Protein AF-A0A842UZU0-F1 (afdb_monomer)

Sequence (128 aa):
MADPRLVRYIRETRAAGFRIDTVRDALVERGWPEQKVHDAVKAVMTAHGAARHSLHPAHLKKNSGLVVSLCMVFAGCYAFAVISKPLSYLIPGLANPLGEYLLAPLILAFLVVLVTMGVAVAARGILG

pLDDT: mean 72.79, std 15.53, range [41.72, 94.12]

Radius of gyration: 28.05 Å; Cα contacts (8 Å, |Δi|>4): 47; chains: 1; bounding box: 62×42×65 Å

Foldseek 3Di:
DADPVLLVVLVVCVVVPDDLVVVLVVCVVVVDDSVNSVVSVVVNVVVVVVVVVVPPPPDPPQCPLVVVLVVVVVVVVVVCVVVVVVVCVVDVVCPPVVNVVVVVVVVVVVVVVSVVVSVVVNVVSVPD

Structure (mmCIF, N/CA/C/O backbone):
data_AF-A0A842UZU0-F1
#
_entry.id   AF-A0A842UZU0-F1
#
loop_
_atom_site.group_PDB
_atom_site.id
_atom_site.type_symbol
_atom_site.label_atom_id
_atom_site.label_alt_id
_atom_site.label_comp_id
_atom_site.label_asym_id
_atom_site.label_entity_id
_atom_site.label_seq_id
_atom_site.pdbx_PDB_ins_code
_atom_site.Cartn_x
_atom_site.Cartn_y
_atom_site.Cartn_z
_atom_site.occupancy
_atom_site.B_iso_or_equiv
_atom_site.auth_seq_id
_atom_site.auth_comp_id
_atom_site.auth_asym_id
_atom_site.auth_atom_id
_atom_site.pdbx_PDB_model_num
ATOM 1 N N . MET A 1 1 ? -19.788 1.464 24.483 1.00 63.03 1 MET A N 1
ATOM 2 C CA . MET A 1 1 ? -18.331 1.748 24.519 1.00 63.03 1 MET A CA 1
ATOM 3 C C . MET A 1 1 ? -17.650 0.645 23.722 1.00 63.03 1 MET A C 1
ATOM 5 O O . MET A 1 1 ? -17.876 -0.517 24.040 1.00 63.03 1 MET A O 1
ATOM 9 N N . ALA A 1 2 ? -16.934 0.986 22.647 1.00 76.06 2 ALA A N 1
ATOM 10 C CA . ALA A 1 2 ? -16.367 -0.005 21.729 1.00 76.06 2 ALA A CA 1
ATOM 11 C C . ALA A 1 2 ? -15.20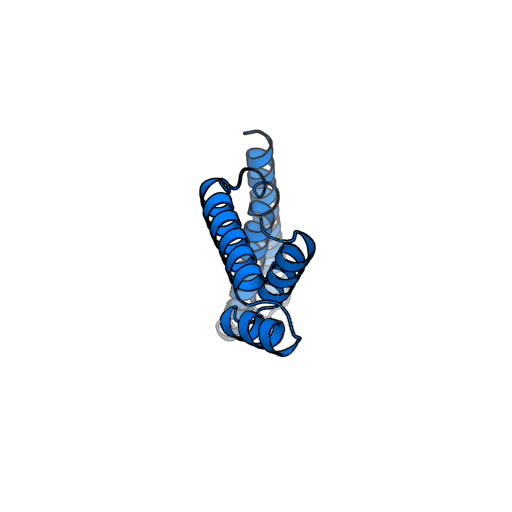0 -0.770 22.375 1.00 76.06 2 ALA A C 1
ATOM 13 O O . ALA A 1 2 ? -14.378 -0.171 23.069 1.00 76.06 2 ALA A O 1
ATOM 14 N N . ASP A 1 3 ? -15.122 -2.080 22.132 1.00 88.19 3 ASP A N 1
ATOM 15 C CA . ASP A 1 3 ? -14.038 -2.921 22.647 1.00 88.19 3 ASP A CA 1
ATOM 16 C C . ASP A 1 3 ? -12.719 -2.609 21.903 1.00 88.19 3 ASP A C 1
ATOM 18 O O . ASP A 1 3 ? -12.662 -2.760 20.674 1.00 88.19 3 ASP A O 1
ATOM 22 N N . PRO A 1 4 ? -11.643 -2.205 22.609 1.00 85.31 4 PRO A N 1
ATOM 23 C CA . PRO A 1 4 ? -10.359 -1.873 21.993 1.00 85.31 4 PRO A CA 1
ATOM 24 C C . PRO A 1 4 ? -9.753 -3.015 21.168 1.00 85.31 4 PRO A C 1
ATOM 26 O O . PRO A 1 4 ? -9.079 -2.765 20.166 1.00 85.31 4 PRO A O 1
ATOM 29 N N . ARG A 1 5 ? -9.987 -4.274 21.563 1.00 89.75 5 ARG A N 1
ATOM 30 C CA . ARG A 1 5 ? -9.454 -5.449 20.859 1.00 89.75 5 ARG A CA 1
ATOM 31 C C . ARG A 1 5 ? -10.129 -5.627 19.505 1.00 89.75 5 ARG A C 1
ATOM 33 O O . ARG A 1 5 ? -9.454 -5.892 18.513 1.00 89.75 5 ARG A O 1
ATOM 40 N N . LEU A 1 6 ? -11.441 -5.410 19.459 1.00 90.31 6 LEU A N 1
ATOM 41 C CA . LEU A 1 6 ? -12.239 -5.529 18.241 1.00 90.31 6 LEU A CA 1
ATOM 42 C C . LEU A 1 6 ? -11.885 -4.425 17.237 1.00 90.31 6 LEU A C 1
ATOM 44 O O . LEU A 1 6 ? -11.676 -4.694 16.057 1.00 90.31 6 LEU A O 1
ATOM 48 N N . VAL A 1 7 ? -11.731 -3.191 17.726 1.00 90.81 7 VAL A N 1
ATOM 49 C CA . VAL A 1 7 ? -11.290 -2.040 16.922 1.00 90.81 7 VAL A CA 1
ATOM 50 C C . VAL A 1 7 ? -9.923 -2.307 16.293 1.00 90.81 7 VAL A C 1
ATOM 52 O O . VAL A 1 7 ? -9.727 -2.050 15.104 1.00 90.81 7 VAL A O 1
ATOM 55 N N . ARG A 1 8 ? -8.977 -2.849 17.071 1.00 90.50 8 ARG A N 1
ATOM 56 C CA . ARG A 1 8 ? -7.645 -3.199 16.570 1.00 90.50 8 ARG A CA 1
ATOM 57 C C . ARG A 1 8 ? -7.713 -4.286 15.499 1.00 90.50 8 ARG A C 1
ATOM 59 O O . ARG A 1 8 ? -7.124 -4.102 14.438 1.00 90.50 8 ARG A O 1
ATOM 66 N N . TYR A 1 9 ? -8.474 -5.351 15.744 1.00 91.88 9 TYR A N 1
ATOM 67 C CA . TYR A 1 9 ? -8.644 -6.437 14.782 1.00 91.88 9 TYR A CA 1
ATOM 68 C C . TYR A 1 9 ? -9.188 -5.927 13.444 1.00 91.88 9 TYR A C 1
ATOM 70 O O . TYR A 1 9 ? -8.554 -6.146 12.417 1.00 91.88 9 TYR A O 1
ATOM 78 N N . ILE A 1 10 ? -10.290 -5.165 13.460 1.00 91.25 10 ILE A N 1
ATOM 79 C CA . ILE A 1 10 ? -10.913 -4.593 12.251 1.00 91.25 10 ILE A CA 1
ATOM 80 C C . ILE A 1 10 ? -9.931 -3.682 11.498 1.00 91.25 10 ILE A C 1
ATOM 82 O O . ILE A 1 10 ? -9.907 -3.659 10.266 1.00 91.25 10 ILE A O 1
ATOM 86 N N . ARG A 1 11 ? -9.092 -2.933 12.223 1.00 89.56 11 ARG A N 1
ATOM 87 C CA . ARG A 1 11 ? -8.058 -2.078 11.625 1.00 89.56 11 ARG A CA 1
ATOM 88 C C . ARG A 1 11 ? -7.000 -2.896 10.886 1.00 89.56 11 ARG A C 1
ATOM 90 O O . ARG A 1 11 ? -6.630 -2.522 9.776 1.00 89.56 11 ARG A O 1
ATOM 97 N N . GLU A 1 12 ? -6.538 -3.989 11.484 1.00 90.44 12 GLU A N 1
ATOM 98 C CA . GLU A 1 12 ? -5.550 -4.901 10.897 1.00 90.44 12 GLU A CA 1
ATOM 99 C C . GLU A 1 12 ? -6.128 -5.636 9.676 1.00 90.44 12 GLU A C 1
ATOM 101 O O . GLU A 1 12 ? -5.493 -5.658 8.622 1.00 90.44 12 GLU A O 1
ATOM 106 N N . THR A 1 13 ? -7.368 -6.137 9.747 1.00 90.38 13 THR A N 1
ATOM 107 C CA . THR A 1 13 ? -8.024 -6.791 8.596 1.00 90.38 13 THR A CA 1
ATOM 108 C C . THR A 1 13 ? -8.237 -5.816 7.440 1.00 90.38 13 THR A C 1
ATOM 110 O O . THR A 1 13 ? -8.010 -6.156 6.281 1.00 90.38 13 THR A O 1
ATOM 113 N N . ARG A 1 14 ? -8.609 -4.566 7.730 1.00 87.50 14 ARG A N 1
ATOM 114 C CA . ARG A 1 14 ? -8.733 -3.532 6.697 1.00 87.50 14 ARG A CA 1
ATOM 115 C C . ARG A 1 14 ? -7.381 -3.169 6.080 1.00 87.50 14 ARG A C 1
ATOM 117 O O . ARG A 1 14 ? -7.313 -2.946 4.875 1.00 87.50 14 ARG A O 1
ATOM 124 N N . ALA A 1 15 ? -6.314 -3.114 6.879 1.00 84.69 15 ALA A N 1
ATOM 125 C CA . ALA A 1 15 ? -4.958 -2.877 6.380 1.00 84.69 15 ALA A CA 1
ATOM 126 C C . ALA A 1 15 ? -4.466 -4.016 5.470 1.00 84.69 15 ALA A C 1
ATOM 128 O O . ALA A 1 15 ? -3.734 -3.759 4.521 1.00 84.69 15 ALA A O 1
ATOM 129 N N . ALA A 1 16 ? -4.931 -5.243 5.708 1.00 89.38 16 ALA A N 1
ATOM 130 C CA . ALA A 1 16 ? -4.703 -6.391 4.834 1.00 89.38 16 ALA A CA 1
ATOM 131 C C . ALA A 1 16 ? -5.577 -6.393 3.557 1.00 89.38 16 ALA A C 1
ATOM 133 O O . ALA A 1 16 ? -5.437 -7.285 2.727 1.00 89.38 16 ALA A O 1
ATOM 134 N N . GLY A 1 17 ? -6.459 -5.401 3.373 1.00 90.06 17 GLY A N 1
ATOM 135 C CA . GLY A 1 17 ? -7.258 -5.222 2.154 1.00 90.06 17 GLY A CA 1
ATOM 136 C C . GLY A 1 17 ? -8.645 -5.870 2.175 1.00 90.06 17 GLY A C 1
ATOM 137 O O . GLY A 1 17 ? -9.341 -5.846 1.160 1.00 90.06 17 GLY A O 1
ATOM 138 N N . PHE A 1 18 ? -9.085 -6.420 3.310 1.00 91.44 18 PHE A N 1
ATOM 139 C CA . PHE A 1 18 ? -10.420 -7.010 3.419 1.00 91.44 18 PHE A CA 1
ATOM 140 C C . PHE A 1 18 ? -11.522 -5.941 3.473 1.00 91.44 18 PHE A C 1
ATOM 142 O O . PHE A 1 18 ? -11.353 -4.859 4.049 1.00 91.44 18 PHE A O 1
ATOM 149 N N . ARG A 1 19 ? -12.683 -6.257 2.883 1.00 91.56 19 ARG A N 1
ATOM 150 C CA . ARG A 1 19 ? -13.876 -5.399 2.925 1.00 91.56 19 ARG A CA 1
ATOM 151 C C . ARG A 1 19 ? -14.488 -5.394 4.325 1.00 91.56 19 ARG A C 1
ATOM 153 O O . ARG A 1 19 ? -14.592 -6.436 4.963 1.00 91.56 19 ARG A O 1
ATOM 160 N N . ILE A 1 20 ? -14.926 -4.217 4.776 1.00 89.62 20 ILE A N 1
ATOM 161 C CA . ILE A 1 20 ? -15.490 -4.028 6.122 1.00 89.62 20 ILE A CA 1
ATOM 162 C C . ILE A 1 20 ? -16.769 -4.852 6.311 1.00 89.62 20 ILE A C 1
ATOM 164 O O . ILE A 1 20 ? -16.939 -5.431 7.378 1.00 89.62 20 ILE A O 1
ATOM 168 N N . ASP A 1 21 ? -17.617 -4.955 5.284 1.00 91.94 21 ASP A N 1
ATOM 169 C CA . ASP A 1 21 ? -18.859 -5.738 5.349 1.00 91.94 21 ASP A CA 1
ATOM 170 C C . ASP A 1 21 ? -18.564 -7.217 5.621 1.00 91.94 21 ASP A C 1
ATOM 172 O O . ASP A 1 21 ? -19.104 -7.799 6.554 1.00 91.94 21 ASP A O 1
ATOM 176 N N . THR A 1 22 ? -17.584 -7.786 4.912 1.00 93.31 22 THR A N 1
ATOM 177 C CA . THR A 1 22 ? -17.134 -9.169 5.121 1.00 93.31 22 THR A CA 1
ATOM 178 C C . THR A 1 22 ? -16.574 -9.386 6.527 1.00 93.31 22 THR A C 1
ATOM 180 O O . THR A 1 22 ? -16.827 -10.417 7.143 1.00 93.31 22 THR A O 1
ATOM 183 N N . VAL A 1 23 ? -15.823 -8.417 7.062 1.00 93.00 23 VAL A N 1
ATOM 184 C CA . VAL A 1 23 ? -15.288 -8.492 8.431 1.00 93.00 23 VAL A CA 1
ATOM 185 C C . VAL A 1 23 ? -16.412 -8.405 9.463 1.00 93.00 23 VAL A C 1
ATOM 187 O O . VAL A 1 23 ? -16.370 -9.116 10.464 1.00 93.00 23 VAL A O 1
ATOM 190 N N . ARG A 1 24 ? -17.423 -7.559 9.232 1.00 92.75 24 ARG A N 1
ATOM 191 C CA . ARG A 1 24 ? -18.597 -7.442 10.104 1.00 92.75 24 ARG A CA 1
ATOM 192 C C . ARG A 1 24 ? -19.356 -8.763 10.155 1.00 92.75 24 ARG A C 1
ATOM 194 O O . ARG A 1 24 ? -19.590 -9.267 11.249 1.00 92.75 24 ARG A O 1
ATOM 201 N N . ASP A 1 25 ? -19.689 -9.317 8.995 1.00 93.69 25 ASP A N 1
ATOM 202 C CA . ASP A 1 25 ? -20.488 -10.536 8.890 1.00 93.69 25 ASP A CA 1
ATOM 203 C C . ASP A 1 25 ? -19.735 -11.722 9.527 1.00 93.69 25 ASP A C 1
ATOM 205 O O . ASP A 1 25 ? -20.282 -12.416 10.382 1.00 93.69 25 ASP A O 1
ATOM 209 N N . ALA A 1 26 ? -18.426 -11.851 9.268 1.00 94.06 26 ALA A N 1
ATOM 210 C CA . ALA A 1 26 ? -17.581 -12.873 9.892 1.00 94.06 26 ALA A CA 1
ATOM 211 C C . ALA A 1 26 ? -17.454 -12.730 11.422 1.00 94.06 26 ALA A C 1
ATOM 213 O O . ALA A 1 26 ? -17.276 -13.723 12.131 1.00 94.06 26 ALA A O 1
ATOM 214 N N . LEU A 1 27 ? -17.502 -11.508 11.964 1.00 92.69 27 LEU A N 1
ATOM 215 C CA . LEU A 1 27 ? -17.490 -11.290 13.413 1.00 92.69 27 LEU A CA 1
ATOM 216 C C . LEU A 1 27 ? -18.829 -11.683 14.044 1.00 92.69 27 LEU A C 1
ATOM 218 O O . LEU A 1 27 ? -18.828 -12.322 15.097 1.00 92.69 27 LEU A O 1
ATOM 222 N N . VAL A 1 28 ? -19.950 -11.359 13.398 1.00 94.12 28 VAL A N 1
ATOM 223 C CA . VAL A 1 28 ? -21.289 -11.752 13.863 1.00 94.12 28 VAL A CA 1
ATOM 224 C C . VAL A 1 28 ? -21.451 -13.273 13.835 1.00 94.12 28 VAL A C 1
ATOM 226 O O . VAL A 1 28 ? -21.874 -13.854 14.833 1.00 94.12 28 VAL A O 1
ATOM 229 N N . GLU A 1 29 ? -21.012 -13.942 12.765 1.00 93.94 29 GLU A N 1
ATOM 230 C CA . GLU A 1 29 ? -21.018 -15.412 12.665 1.00 93.94 29 GLU A CA 1
ATOM 231 C C . GLU A 1 29 ? -20.182 -16.092 13.758 1.00 93.94 29 GLU A C 1
ATOM 233 O O . GLU A 1 29 ? -20.526 -17.169 14.239 1.00 93.94 29 GLU A O 1
ATOM 238 N N . ARG A 1 30 ? -19.105 -15.445 14.216 1.00 91.38 30 ARG A N 1
ATOM 239 C CA . ARG A 1 30 ? -18.270 -15.920 15.334 1.00 91.38 30 ARG A CA 1
ATOM 240 C C . ARG A 1 30 ? -18.890 -15.681 16.715 1.00 91.38 30 ARG A C 1
ATOM 242 O O . ARG A 1 30 ? -18.219 -15.902 17.722 1.00 91.38 30 ARG A O 1
ATOM 249 N N . GLY A 1 31 ? -20.137 -15.220 16.774 1.00 94.06 31 GLY A N 1
ATOM 250 C CA . GLY A 1 31 ? -20.876 -14.988 18.012 1.00 94.06 31 GLY A CA 1
ATOM 251 C C . GLY A 1 31 ? -20.610 -13.629 18.655 1.00 94.06 31 GLY A C 1
ATOM 252 O O . GLY A 1 31 ? -20.963 -13.428 19.818 1.00 94.06 31 GLY A O 1
ATOM 253 N N . TRP A 1 32 ? -19.993 -12.678 17.941 1.00 93.56 32 TRP A N 1
ATOM 254 C CA . TRP A 1 32 ? -19.885 -11.318 18.461 1.00 93.56 32 TRP A CA 1
ATOM 255 C C . TRP A 1 32 ? -21.229 -10.592 18.343 1.00 93.56 32 TRP A C 1
ATOM 257 O O . TRP A 1 32 ? -21.869 -10.643 17.294 1.00 93.56 32 TRP A O 1
ATOM 267 N N . PRO A 1 33 ? -21.658 -9.862 19.387 1.00 93.31 33 PRO A N 1
ATOM 268 C CA . PRO A 1 33 ? -22.907 -9.119 19.341 1.00 93.31 33 PRO A CA 1
ATOM 269 C C . PRO A 1 33 ? -22.816 -7.990 18.312 1.00 93.31 33 PRO A C 1
ATOM 271 O O . PRO A 1 33 ? -21.916 -7.146 18.378 1.00 93.31 33 PRO A O 1
ATOM 274 N N . GLU A 1 34 ? -23.787 -7.956 17.400 1.00 91.88 34 GLU A N 1
ATOM 275 C CA . GLU A 1 34 ? -23.839 -7.040 16.255 1.00 91.88 34 GLU A CA 1
ATOM 276 C C . GLU A 1 34 ? -23.646 -5.576 16.666 1.00 91.88 34 GLU A C 1
ATOM 278 O O . GLU A 1 34 ? -22.876 -4.842 16.048 1.00 91.88 34 GLU A O 1
ATOM 283 N N . GLN A 1 35 ? -24.246 -5.175 17.789 1.00 91.31 35 GLN A N 1
ATOM 284 C CA . GLN A 1 35 ? -24.136 -3.818 18.318 1.00 91.31 35 GLN A CA 1
ATOM 285 C C . GLN A 1 35 ? -22.687 -3.433 18.672 1.00 91.31 35 GLN A C 1
ATOM 287 O O . GLN A 1 35 ? -22.256 -2.318 18.382 1.00 91.31 35 GLN A O 1
ATOM 292 N N . LYS A 1 36 ? -21.888 -4.360 19.226 1.00 90.44 36 LYS A N 1
ATOM 293 C CA . LYS A 1 36 ? -20.466 -4.100 19.527 1.00 90.44 36 LYS A CA 1
ATOM 294 C C . LYS A 1 36 ? -19.615 -4.048 18.263 1.00 90.44 36 LYS A C 1
ATOM 296 O O . LYS A 1 36 ? -18.682 -3.248 18.195 1.00 90.44 36 LYS A O 1
ATOM 301 N N . VAL A 1 37 ? -19.925 -4.889 17.276 1.00 92.81 37 VAL A N 1
ATOM 302 C CA . VAL A 1 37 ? -19.246 -4.878 15.973 1.00 92.81 37 VAL A CA 1
ATOM 303 C C . VAL A 1 37 ? -19.513 -3.551 15.266 1.00 92.81 37 VAL A C 1
ATOM 305 O O . VAL A 1 37 ? -18.574 -2.903 14.806 1.00 92.81 37 VAL A O 1
ATOM 308 N N . HIS A 1 38 ? -20.767 -3.097 15.256 1.00 92.25 38 HIS A N 1
ATOM 309 C CA . HIS A 1 38 ? -21.160 -1.822 14.665 1.00 92.25 38 HIS A CA 1
ATOM 310 C C . HIS A 1 38 ? -20.451 -0.633 15.332 1.00 92.25 38 HIS A C 1
ATOM 312 O O . HIS A 1 38 ? -19.853 0.194 14.641 1.00 92.25 38 HIS A O 1
ATOM 318 N N . ASP A 1 39 ? -20.431 -0.585 16.668 1.00 91.44 39 ASP A N 1
ATOM 319 C CA . ASP A 1 39 ? -19.716 0.445 17.432 1.00 91.44 39 ASP A CA 1
ATOM 320 C C . ASP A 1 39 ? -18.212 0.472 17.107 1.00 91.44 39 ASP A C 1
ATOM 322 O O . ASP A 1 39 ? -17.621 1.546 16.953 1.00 91.44 39 ASP A O 1
ATOM 326 N N . ALA A 1 40 ? -17.582 -0.697 16.965 1.00 90.75 40 ALA A N 1
ATOM 327 C CA . ALA A 1 40 ? -16.163 -0.803 16.638 1.00 90.75 40 ALA A CA 1
ATOM 328 C C . ALA A 1 40 ? -15.857 -0.375 15.195 1.00 90.75 40 ALA A C 1
ATOM 330 O O . ALA A 1 40 ? -14.895 0.360 14.966 1.00 90.75 40 ALA A O 1
ATOM 331 N N . VAL A 1 41 ? -16.687 -0.771 14.225 1.00 90.44 41 VAL A N 1
ATOM 332 C CA . VAL A 1 41 ? -16.566 -0.322 12.827 1.00 90.44 41 VAL A CA 1
ATOM 333 C C . VAL A 1 41 ? -16.713 1.195 12.745 1.00 90.44 41 VAL A C 1
ATOM 335 O O . VAL A 1 41 ? -15.885 1.864 12.120 1.00 90.44 41 VAL A O 1
ATOM 338 N N . LYS A 1 42 ? -17.715 1.755 13.432 1.00 90.25 42 LYS A N 1
ATOM 339 C CA . LYS A 1 42 ? -17.940 3.200 13.506 1.00 90.25 42 LYS A CA 1
ATOM 340 C C . LYS A 1 42 ? -16.723 3.920 14.085 1.00 90.25 42 LYS A C 1
ATOM 342 O O . LYS A 1 42 ? -16.281 4.903 13.499 1.00 90.25 42 LYS A O 1
ATOM 347 N N . ALA A 1 43 ? -16.132 3.399 15.162 1.00 87.12 43 ALA A N 1
ATOM 348 C CA . ALA A 1 43 ? -14.914 3.948 15.759 1.00 87.12 43 ALA A CA 1
ATOM 349 C C . ALA A 1 43 ? -13.708 3.916 14.799 1.00 87.12 43 ALA A C 1
ATOM 351 O O . ALA A 1 43 ? -12.942 4.876 14.734 1.00 87.12 43 ALA A O 1
AT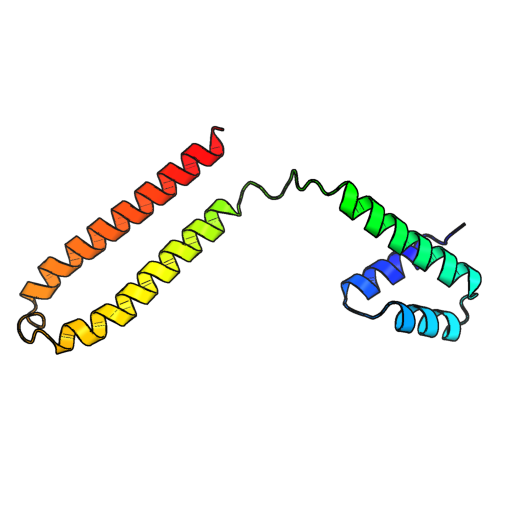OM 352 N N . VAL A 1 44 ? -13.539 2.847 14.011 1.00 87.38 44 VAL A N 1
ATOM 353 C CA . VAL A 1 44 ? -12.473 2.766 12.995 1.00 87.38 44 VAL A CA 1
ATOM 354 C C . VAL A 1 44 ? -12.702 3.777 11.868 1.00 87.38 44 VAL A C 1
ATOM 356 O O . VAL A 1 44 ? -11.746 4.410 11.411 1.00 87.38 44 VAL A O 1
ATOM 359 N N . MET A 1 45 ? -13.946 3.961 11.421 1.00 83.94 45 MET A N 1
ATOM 360 C CA . MET A 1 45 ? -14.283 4.922 10.367 1.00 83.94 45 MET A CA 1
ATOM 361 C C . MET A 1 45 ? -14.100 6.373 10.819 1.00 83.94 45 MET A C 1
ATOM 363 O O . MET A 1 45 ? -13.497 7.159 10.085 1.00 83.94 45 MET A O 1
ATOM 367 N N . THR A 1 46 ? -14.539 6.724 12.030 1.00 82.12 46 THR A N 1
ATOM 368 C CA . THR A 1 46 ? -14.344 8.072 12.586 1.00 82.12 46 THR A CA 1
ATOM 369 C C . THR A 1 46 ? -12.873 8.358 12.865 1.00 82.12 46 THR A C 1
ATOM 371 O O . THR A 1 46 ? -12.394 9.432 12.511 1.00 82.12 46 THR A O 1
ATOM 374 N N . ALA A 1 47 ? -12.116 7.389 13.388 1.00 72.00 47 ALA A N 1
ATOM 375 C CA . ALA A 1 47 ? -10.674 7.528 13.579 1.00 72.00 47 ALA A CA 1
ATOM 376 C C . ALA A 1 47 ? -9.922 7.688 12.247 1.00 72.00 47 ALA A C 1
ATOM 378 O O . ALA A 1 47 ? -8.952 8.435 12.175 1.00 72.00 47 ALA A O 1
ATOM 379 N N . HIS A 1 48 ? -10.361 7.025 11.173 1.00 63.50 48 HIS A N 1
ATOM 380 C CA . HIS A 1 48 ? -9.753 7.179 9.850 1.00 63.50 48 HIS A CA 1
ATOM 381 C C . HIS A 1 48 ? -10.117 8.516 9.184 1.00 63.50 48 HIS A C 1
ATOM 383 O O . HIS A 1 48 ? -9.268 9.115 8.527 1.00 63.50 48 HIS A O 1
ATOM 389 N N . GLY A 1 49 ? -11.347 9.005 9.372 1.00 58.22 49 GLY A N 1
ATOM 390 C CA . GLY A 1 49 ? -11.772 10.333 8.917 1.00 58.22 49 GLY A CA 1
ATOM 391 C C . GLY A 1 49 ? -11.048 11.462 9.657 1.00 58.22 49 GLY A C 1
ATOM 392 O O . GLY A 1 49 ? -10.529 12.379 9.025 1.00 58.22 49 GLY A O 1
ATOM 393 N N . ALA A 1 50 ? -10.910 11.340 10.979 1.00 55.22 50 ALA A N 1
ATOM 394 C CA . ALA A 1 50 ? -10.150 12.275 11.805 1.00 55.22 50 ALA A CA 1
ATOM 395 C C . ALA A 1 50 ? -8.648 12.243 11.478 1.00 55.22 50 ALA A C 1
ATOM 397 O O . ALA A 1 50 ? -8.021 13.296 11.365 1.00 55.22 50 ALA A O 1
ATOM 398 N N . ALA A 1 51 ? -8.079 11.055 11.239 1.00 51.75 51 ALA A N 1
ATOM 399 C CA . ALA A 1 51 ? -6.689 10.911 10.814 1.00 51.75 51 ALA A CA 1
ATOM 400 C C . ALA A 1 51 ? -6.431 11.512 9.424 1.00 51.75 51 ALA A C 1
ATOM 402 O O . ALA A 1 51 ? -5.348 12.028 9.197 1.00 5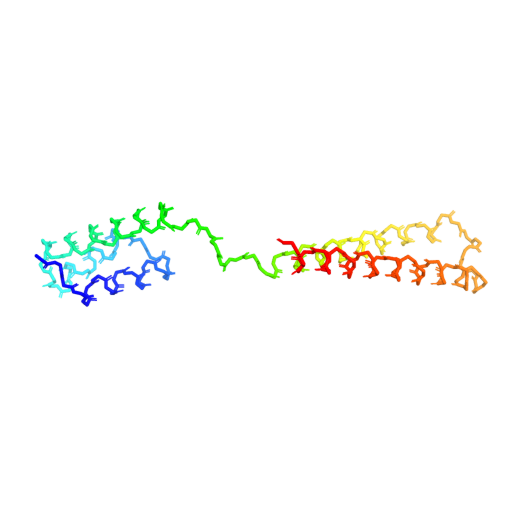1.75 51 ALA A O 1
ATOM 403 N N . ARG A 1 52 ? -7.400 11.512 8.498 1.00 46.34 52 ARG A N 1
ATOM 404 C CA . ARG A 1 52 ? -7.236 12.168 7.186 1.00 46.34 52 ARG A CA 1
ATOM 405 C C . ARG A 1 52 ? -7.268 13.696 7.256 1.00 46.34 52 ARG A C 1
ATOM 407 O O . ARG A 1 52 ? -6.612 14.326 6.439 1.00 46.34 52 ARG A O 1
ATOM 414 N N . HIS A 1 53 ? -7.968 14.283 8.228 1.00 44.28 53 HIS A N 1
ATOM 415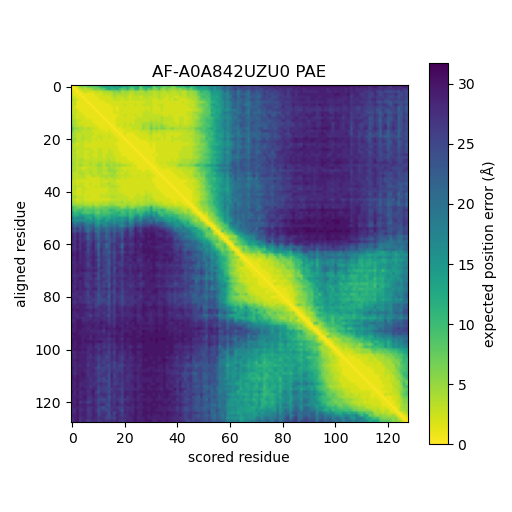 C CA . HIS A 1 53 ? -7.987 15.740 8.426 1.00 44.28 53 HIS A CA 1
ATOM 416 C C . HIS A 1 53 ? -6.816 16.274 9.265 1.00 44.28 53 HIS A C 1
ATOM 418 O O . HIS A 1 53 ? -6.546 17.470 9.242 1.00 44.28 53 HIS A O 1
ATOM 424 N N . SER A 1 54 ? -6.110 15.395 9.980 1.00 41.88 54 SER A N 1
ATOM 425 C CA . SER A 1 54 ? -4.922 15.727 10.778 1.00 41.88 54 SER A CA 1
ATOM 426 C C . SER A 1 54 ? -3.614 15.157 10.210 1.00 41.88 54 SER A C 1
ATOM 428 O O . SER A 1 54 ? -2.539 15.553 10.656 1.00 41.88 54 SER A O 1
ATOM 430 N N . LEU A 1 55 ? -3.663 14.330 9.156 1.00 47.00 55 LEU A N 1
ATOM 431 C CA . LEU A 1 55 ? -2.522 14.085 8.267 1.00 47.00 55 LEU A CA 1
ATOM 432 C C . LEU A 1 55 ? -2.344 15.276 7.311 1.00 47.00 55 LEU A C 1
ATOM 434 O O . LEU A 1 55 ? -2.447 15.161 6.092 1.00 47.00 55 LEU A O 1
ATOM 438 N N . HIS A 1 56 ? -1.995 16.434 7.864 1.00 41.72 56 HIS A N 1
ATOM 439 C CA . HIS A 1 56 ? -1.034 17.267 7.161 1.00 41.72 56 HIS A CA 1
ATOM 440 C C . HIS A 1 56 ? 0.298 16.495 7.239 1.00 41.72 56 HIS A C 1
ATOM 442 O O . HIS A 1 56 ? 0.767 16.232 8.349 1.00 41.72 56 HIS A O 1
ATOM 448 N N . PRO A 1 57 ? 0.882 16.016 6.122 1.00 46.03 57 PRO A N 1
ATOM 449 C CA . PRO A 1 57 ? 2.057 15.154 6.166 1.00 46.03 57 PRO A CA 1
ATOM 450 C C . PRO A 1 57 ? 3.300 15.994 6.477 1.00 46.03 57 PRO A C 1
ATOM 452 O O . PRO A 1 57 ? 4.119 16.269 5.609 1.00 46.03 57 PRO A O 1
ATOM 455 N N . ALA A 1 58 ? 3.468 16.389 7.736 1.00 48.44 58 ALA A N 1
ATOM 456 C CA . ALA A 1 58 ? 4.662 17.082 8.210 1.00 48.44 58 ALA A CA 1
ATOM 457 C C . ALA A 1 58 ? 5.880 16.146 8.364 1.00 48.44 58 ALA A C 1
ATOM 459 O O . ALA A 1 58 ? 6.932 16.580 8.818 1.00 48.44 58 ALA A O 1
ATOM 460 N N . HIS A 1 59 ? 5.781 14.864 7.983 1.00 49.72 59 HIS A N 1
ATOM 461 C CA . HIS A 1 59 ? 6.874 13.907 8.184 1.00 49.72 59 HIS A CA 1
ATOM 462 C C . HIS A 1 59 ? 7.050 12.877 7.051 1.00 49.72 59 HIS A C 1
ATOM 464 O O . HIS A 1 59 ? 7.342 11.708 7.285 1.00 49.72 59 HIS A O 1
ATOM 470 N N . LEU A 1 60 ? 6.898 13.311 5.795 1.00 52.84 60 LEU A N 1
ATOM 471 C CA . LEU A 1 60 ? 7.387 12.582 4.609 1.00 52.84 60 LEU A CA 1
ATOM 472 C C . LEU A 1 60 ? 8.093 13.532 3.626 1.00 52.84 60 LEU A C 1
ATOM 474 O O . LEU A 1 60 ? 7.963 13.427 2.409 1.00 52.84 60 LEU A O 1
ATOM 478 N N . LYS A 1 61 ? 8.871 14.481 4.157 1.00 48.31 61 LYS A N 1
ATOM 479 C CA . LYS A 1 61 ? 9.704 15.385 3.356 1.00 48.31 61 LYS A CA 1
ATOM 480 C C . LYS A 1 61 ? 11.156 15.334 3.820 1.00 48.31 61 LYS A C 1
ATOM 482 O O . LYS A 1 61 ? 11.687 16.298 4.351 1.00 48.31 61 LYS A O 1
ATOM 487 N N . LYS A 1 62 ? 11.802 14.185 3.613 1.00 51.09 62 LYS A N 1
ATOM 488 C CA . LYS A 1 62 ? 13.275 14.147 3.599 1.00 51.09 62 LYS A CA 1
ATOM 489 C C . LYS A 1 62 ? 13.874 13.275 2.494 1.00 51.09 62 LYS A C 1
ATOM 491 O O . LYS A 1 62 ? 14.933 13.619 1.992 1.00 51.09 62 LYS A O 1
ATOM 496 N N . ASN A 1 63 ? 13.157 12.251 2.008 1.00 53.09 63 ASN A N 1
ATOM 497 C CA . ASN A 1 63 ? 13.716 11.318 1.012 1.00 53.09 63 ASN A CA 1
ATOM 498 C C . ASN A 1 63 ? 13.000 11.316 -0.354 1.00 53.09 63 ASN A C 1
ATOM 500 O O . ASN A 1 63 ? 13.534 10.766 -1.314 1.00 53.09 63 ASN A O 1
ATOM 504 N N . SER A 1 64 ? 11.838 11.963 -0.495 1.00 55.19 64 SER A N 1
ATOM 505 C CA . SER A 1 64 ? 11.082 11.970 -1.761 1.00 55.19 64 SER A CA 1
ATOM 506 C C . SER A 1 64 ? 11.802 12.732 -2.879 1.00 55.19 64 SER A C 1
ATOM 508 O O . SER A 1 64 ? 11.736 12.326 -4.034 1.00 55.19 64 SER A O 1
ATOM 510 N N . GLY A 1 65 ? 12.559 13.786 -2.545 1.00 58.16 65 GLY A N 1
ATOM 511 C CA . GLY A 1 65 ? 13.390 14.496 -3.526 1.00 58.16 65 GLY A CA 1
ATOM 512 C C . GLY A 1 65 ? 14.513 13.622 -4.093 1.00 58.16 65 GLY A C 1
ATOM 513 O O . GLY A 1 65 ? 14.804 13.686 -5.285 1.00 58.16 65 GLY A O 1
ATOM 514 N N . LEU A 1 66 ? 15.090 12.746 -3.264 1.00 58.84 66 LEU A N 1
ATOM 515 C CA . LEU A 1 66 ? 16.149 11.827 -3.680 1.00 58.84 66 LEU A CA 1
ATOM 516 C C . LEU A 1 66 ? 15.602 10.720 -4.590 1.00 58.84 66 LEU A C 1
ATOM 518 O O . LEU A 1 66 ? 16.218 10.411 -5.604 1.00 58.84 66 LEU A O 1
ATOM 522 N N . VAL A 1 67 ? 14.413 10.187 -4.291 1.00 62.09 67 VAL A N 1
ATOM 523 C CA . VAL A 1 67 ? 13.758 9.171 -5.135 1.00 62.09 67 VAL A CA 1
ATOM 524 C C . VAL A 1 67 ? 13.348 9.749 -6.493 1.00 62.09 67 VAL A C 1
ATOM 526 O O . VAL A 1 67 ? 13.571 9.107 -7.516 1.00 62.09 67 VAL A O 1
ATOM 529 N N . VAL A 1 68 ? 12.812 10.974 -6.530 1.00 64.44 68 VAL A N 1
ATOM 530 C CA . VAL A 1 68 ? 12.444 11.648 -7.789 1.00 64.44 68 VAL A CA 1
ATOM 531 C C . VAL A 1 68 ? 13.684 11.974 -8.629 1.00 64.44 68 VAL A C 1
ATOM 533 O O . VAL A 1 68 ? 13.677 11.742 -9.837 1.00 64.44 68 VAL A O 1
ATOM 536 N N . SER A 1 69 ? 14.767 12.440 -7.996 1.00 63.81 69 SER A N 1
ATOM 537 C CA . SER A 1 69 ? 16.048 12.695 -8.669 1.00 63.81 69 SER A CA 1
ATOM 538 C C . SER A 1 69 ? 16.640 11.414 -9.261 1.00 63.81 69 SER A C 1
ATOM 540 O O . SER A 1 69 ? 16.999 11.373 -10.437 1.00 63.81 69 SER A O 1
ATOM 542 N N . LEU A 1 70 ? 16.644 10.323 -8.491 1.00 67.94 70 LEU A N 1
ATOM 543 C CA . LEU A 1 70 ? 17.146 9.032 -8.952 1.00 67.94 70 LEU A CA 1
ATOM 544 C C . LEU A 1 70 ? 16.318 8.493 -10.134 1.00 67.94 70 LEU A C 1
ATOM 546 O O . LEU A 1 70 ? 16.890 8.035 -11.121 1.00 67.94 70 LEU A O 1
ATOM 550 N N . CYS A 1 71 ? 14.987 8.61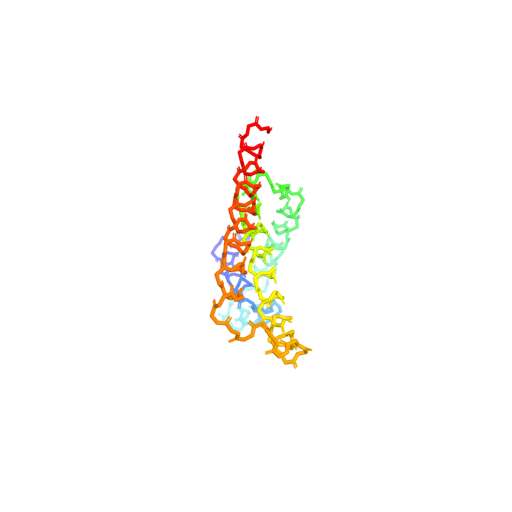8 -10.089 1.00 69.94 71 CYS A N 1
ATOM 551 C CA . CYS A 1 71 ? 14.111 8.207 -11.192 1.00 69.94 71 CYS A CA 1
ATOM 552 C C . CYS A 1 71 ? 14.367 9.003 -12.482 1.00 69.94 71 CYS A C 1
ATOM 554 O O . CYS A 1 71 ? 14.385 8.411 -13.559 1.00 69.94 71 CYS A O 1
ATOM 556 N N . MET A 1 72 ? 14.613 10.314 -12.388 1.00 71.06 72 MET A N 1
ATOM 557 C CA . MET A 1 72 ? 14.971 11.150 -13.544 1.00 71.06 72 MET A CA 1
ATOM 558 C C . MET A 1 72 ? 16.303 10.718 -14.170 1.00 71.06 72 MET A C 1
ATOM 560 O O . MET A 1 72 ? 16.410 10.645 -15.394 1.00 71.06 72 MET A O 1
ATOM 564 N N . VAL A 1 73 ? 17.302 10.378 -13.348 1.00 71.56 73 VAL A N 1
ATOM 565 C CA . VAL A 1 73 ? 18.604 9.888 -13.830 1.00 71.56 73 VAL A CA 1
ATOM 566 C C . VAL A 1 73 ? 18.453 8.544 -14.543 1.00 71.56 73 VAL A C 1
ATOM 568 O O . VAL A 1 73 ? 18.961 8.380 -15.651 1.00 71.56 73 VAL A O 1
ATOM 571 N N . PHE A 1 74 ? 17.703 7.598 -13.969 1.00 72.69 74 PHE A N 1
ATOM 572 C CA . PHE A 1 74 ? 17.461 6.302 -14.610 1.00 72.69 74 PHE A CA 1
ATOM 573 C C . PHE A 1 74 ? 16.654 6.427 -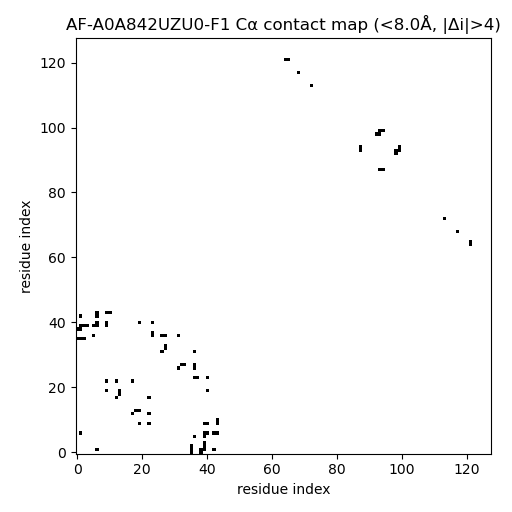15.907 1.00 72.69 74 PHE A C 1
ATOM 575 O O . PHE A 1 74 ? 17.001 5.785 -16.899 1.00 72.69 74 PHE A O 1
ATOM 582 N N . ALA A 1 75 ? 15.626 7.279 -15.932 1.00 73.44 75 ALA A N 1
ATOM 583 C CA . ALA A 1 75 ? 14.842 7.538 -17.136 1.00 73.44 75 ALA A CA 1
ATOM 584 C C . ALA A 1 75 ? 15.692 8.186 -18.243 1.00 73.44 75 ALA A C 1
ATOM 586 O O . ALA A 1 75 ? 15.607 7.771 -19.398 1.00 73.44 75 ALA A O 1
ATOM 587 N N . GLY A 1 76 ? 16.558 9.143 -17.890 1.00 72.00 76 GLY A N 1
ATOM 588 C CA . GLY A 1 76 ? 17.493 9.778 -18.821 1.00 72.00 76 GLY A CA 1
ATOM 589 C C . GLY A 1 76 ? 18.511 8.793 -19.401 1.00 72.00 76 GLY A C 1
ATOM 590 O O . GLY A 1 76 ? 18.682 8.734 -20.618 1.00 72.00 76 GLY A O 1
ATOM 591 N N . CYS A 1 77 ? 19.128 7.960 -18.557 1.00 71.75 77 CYS A N 1
ATOM 592 C CA . CYS A 1 77 ? 20.061 6.920 -19.001 1.00 71.75 77 CYS A CA 1
ATOM 593 C C . CYS A 1 77 ? 19.386 5.883 -19.909 1.00 71.75 77 CYS A C 1
ATOM 595 O O . CYS A 1 77 ? 19.963 5.478 -20.917 1.00 71.75 77 CYS A O 1
ATOM 597 N N . TYR A 1 78 ? 18.158 5.471 -19.583 1.00 72.50 78 TYR A N 1
ATOM 598 C CA . TYR A 1 78 ? 17.410 4.513 -20.393 1.00 72.50 78 TYR A CA 1
ATOM 599 C C . TYR A 1 78 ? 17.025 5.097 -21.757 1.00 72.50 78 TYR A C 1
ATOM 601 O O . TYR A 1 78 ? 17.273 4.467 -22.783 1.00 72.50 78 TYR A O 1
ATOM 609 N N . ALA A 1 79 ? 16.492 6.323 -21.790 1.00 71.56 79 ALA A N 1
ATOM 610 C CA . ALA A 1 79 ? 16.167 7.010 -23.038 1.00 71.56 79 ALA A CA 1
ATOM 611 C C . ALA A 1 79 ? 17.411 7.185 -23.923 1.00 71.56 79 ALA A C 1
ATOM 613 O O . ALA A 1 79 ? 17.362 6.906 -25.120 1.00 71.56 79 ALA A O 1
ATOM 614 N N . PHE A 1 80 ? 18.549 7.555 -23.330 1.00 68.81 80 PHE A N 1
ATOM 615 C CA . PHE A 1 80 ? 19.813 7.674 -24.050 1.00 68.81 80 PHE A CA 1
ATOM 616 C C . PHE A 1 80 ? 20.279 6.334 -24.635 1.00 68.81 80 PHE A C 1
ATOM 618 O O . PHE A 1 80 ? 20.640 6.280 -25.806 1.00 68.81 80 PHE A O 1
ATOM 625 N N . ALA A 1 81 ? 20.210 5.239 -23.871 1.00 67.00 81 ALA A N 1
ATOM 626 C CA . ALA A 1 81 ? 20.580 3.903 -24.345 1.00 67.00 81 ALA A CA 1
ATOM 627 C C . ALA A 1 81 ? 19.661 3.371 -25.461 1.00 67.00 81 ALA A C 1
ATOM 629 O O . ALA A 1 81 ? 20.090 2.577 -26.301 1.00 67.00 81 ALA A O 1
ATOM 630 N N . VAL A 1 82 ? 18.390 3.781 -25.472 1.00 72.25 82 VAL A N 1
ATOM 631 C CA . VAL A 1 82 ? 17.432 3.422 -26.527 1.00 72.25 82 VAL A CA 1
ATOM 632 C C . VAL A 1 82 ? 17.677 4.239 -27.798 1.00 72.25 82 VAL A C 1
ATOM 634 O O . VAL A 1 82 ? 17.603 3.680 -28.887 1.00 72.25 82 VAL A O 1
ATOM 637 N N . ILE A 1 83 ? 18.013 5.527 -27.675 1.00 68.94 83 ILE A N 1
ATOM 638 C CA . ILE A 1 83 ? 18.261 6.434 -28.811 1.00 68.94 83 ILE A CA 1
ATOM 639 C C . ILE A 1 83 ? 19.664 6.243 -29.409 1.00 68.94 83 ILE A C 1
ATOM 641 O O . ILE A 1 83 ? 19.848 6.419 -30.613 1.00 68.94 83 ILE A O 1
ATOM 645 N N . SER A 1 84 ? 20.659 5.844 -28.615 1.00 63.31 84 SER A N 1
ATOM 646 C CA . SER A 1 84 ? 22.028 5.647 -29.103 1.00 63.31 84 SER A CA 1
ATOM 647 C C . SER A 1 84 ? 22.149 4.462 -30.064 1.00 63.31 84 SER A C 1
ATOM 649 O O . SER A 1 84 ? 22.881 4.553 -31.045 1.00 63.31 84 SER A O 1
ATOM 651 N N . LYS A 1 85 ? 21.374 3.389 -29.852 1.00 62.94 85 LYS A N 1
ATOM 652 C CA . LYS A 1 85 ? 21.365 2.193 -30.713 1.00 62.94 85 LYS A CA 1
ATOM 653 C C . LYS A 1 85 ? 21.030 2.484 -32.183 1.00 62.94 85 LYS A C 1
ATOM 655 O O . LYS A 1 85 ? 21.809 2.065 -33.033 1.00 62.94 85 LYS A O 1
ATOM 660 N N . PRO A 1 86 ? 19.930 3.181 -32.533 1.00 59.25 86 PRO A N 1
ATOM 661 C CA . PRO A 1 86 ? 19.642 3.530 -33.925 1.00 59.25 86 PRO A CA 1
ATOM 662 C C . PRO A 1 86 ? 20.622 4.563 -34.498 1.00 59.25 86 PRO A C 1
ATOM 664 O O . PRO A 1 86 ? 20.859 4.560 -35.704 1.00 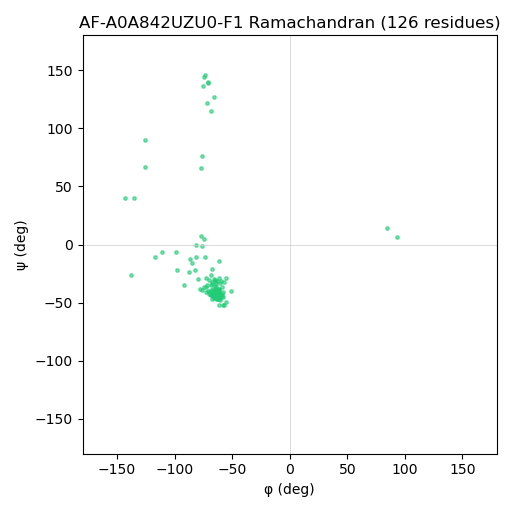59.25 86 PRO A O 1
ATOM 667 N N . LEU A 1 87 ? 21.240 5.407 -33.662 1.00 54.47 87 LEU A N 1
ATOM 668 C CA . LEU A 1 87 ? 22.225 6.393 -34.118 1.00 54.47 87 LEU A CA 1
ATOM 669 C C . LEU A 1 87 ? 23.517 5.727 -34.625 1.00 54.47 87 LEU A C 1
ATOM 671 O O . LEU A 1 87 ? 24.096 6.186 -35.609 1.00 54.47 87 LEU A O 1
ATOM 675 N N . SER A 1 88 ? 23.919 4.604 -34.019 1.00 55.94 88 SER A N 1
ATOM 676 C CA . SER A 1 88 ? 25.039 3.771 -34.484 1.00 55.94 88 SER A CA 1
ATOM 677 C C . SER A 1 88 ? 24.814 3.189 -35.884 1.00 55.94 88 SER A C 1
ATOM 679 O O . SER A 1 88 ? 25.778 2.974 -36.612 1.00 55.94 88 SER A O 1
ATOM 681 N N . TYR A 1 89 ? 23.555 2.960 -36.280 1.00 59.12 89 TYR A N 1
ATOM 682 C CA . TYR A 1 89 ? 23.210 2.467 -37.619 1.00 59.12 89 TYR A CA 1
ATOM 683 C C . TYR A 1 89 ? 23.148 3.579 -38.676 1.00 59.12 89 TYR A C 1
ATOM 685 O O . TYR A 1 89 ? 23.273 3.289 -39.863 1.00 59.12 89 TYR A O 1
ATOM 693 N N . LEU A 1 90 ? 22.960 4.841 -38.272 1.00 59.34 90 LEU A N 1
ATOM 694 C CA . LEU A 1 90 ? 22.758 5.957 -39.203 1.00 59.34 90 LEU A CA 1
ATOM 695 C C . LEU A 1 90 ? 24.067 6.613 -39.675 1.00 59.34 90 LEU A C 1
ATOM 697 O O . LEU A 1 90 ? 24.089 7.236 -40.734 1.00 59.34 90 LEU A O 1
ATOM 701 N N . ILE A 1 91 ? 25.156 6.491 -38.905 1.00 60.81 91 ILE A N 1
ATOM 702 C CA . ILE A 1 91 ? 26.460 7.095 -39.221 1.00 60.81 91 ILE A CA 1
ATOM 703 C C . ILE A 1 91 ? 27.535 5.995 -39.212 1.00 60.81 91 ILE A C 1
ATOM 705 O O . ILE A 1 91 ? 28.164 5.760 -38.178 1.00 60.81 91 ILE A O 1
ATOM 709 N N . PRO A 1 92 ? 27.802 5.325 -40.348 1.00 56.94 92 PRO A N 1
ATOM 710 C CA . PRO A 1 92 ? 28.769 4.222 -40.414 1.00 56.94 92 PRO A CA 1
ATOM 711 C C . PRO A 1 92 ? 30.217 4.619 -40.054 1.00 56.94 92 PRO A C 1
ATOM 713 O O . PRO A 1 92 ? 31.036 3.751 -39.777 1.00 56.94 92 PRO A O 1
ATOM 716 N N . GLY A 1 93 ? 30.542 5.918 -39.993 1.00 56.34 93 GLY A N 1
ATOM 717 C CA . GLY A 1 93 ? 31.847 6.424 -39.538 1.00 56.34 93 GLY A CA 1
ATOM 718 C C . GLY A 1 93 ? 32.029 6.522 -38.014 1.00 56.34 93 GLY A C 1
ATOM 719 O O . GLY A 1 93 ? 33.152 6.733 -37.558 1.00 56.34 93 GLY A O 1
ATOM 720 N N . LEU A 1 94 ? 30.958 6.368 -37.221 1.00 51.84 94 LEU A N 1
ATOM 721 C CA . LEU A 1 94 ? 30.989 6.472 -35.753 1.00 51.84 94 LEU A CA 1
ATOM 722 C C . LEU A 1 94 ? 31.357 5.149 -35.055 1.00 51.84 94 LEU A C 1
ATOM 724 O O . LEU A 1 94 ? 31.647 5.151 -33.864 1.00 51.84 94 LEU A O 1
ATOM 728 N N . ALA A 1 95 ? 31.349 4.034 -35.795 1.00 53.91 95 ALA A N 1
ATOM 729 C CA . ALA A 1 95 ? 31.728 2.701 -35.315 1.00 53.91 95 ALA A CA 1
ATOM 730 C C . ALA A 1 95 ? 33.254 2.469 -35.296 1.00 53.91 95 ALA A C 1
ATOM 732 O O . ALA A 1 95 ? 33.718 1.396 -34.916 1.00 53.91 95 ALA A O 1
ATOM 733 N N . ASN A 1 96 ? 34.044 3.465 -35.709 1.00 59.81 96 ASN A N 1
ATOM 734 C CA . ASN A 1 96 ? 35.492 3.430 -35.555 1.00 59.81 96 ASN A CA 1
ATOM 735 C C . ASN A 1 96 ? 35.864 3.678 -34.081 1.00 59.81 96 ASN A C 1
ATOM 737 O O . ASN A 1 96 ? 35.257 4.548 -33.453 1.00 59.81 96 ASN A O 1
ATOM 741 N N . PRO A 1 97 ? 36.911 3.028 -33.542 1.00 59.75 97 PRO A N 1
ATOM 742 C CA . PRO A 1 97 ? 37.328 3.189 -32.143 1.00 59.75 97 PRO A CA 1
ATOM 743 C C . PRO A 1 97 ? 37.607 4.657 -31.772 1.00 59.75 97 PRO A C 1
ATOM 745 O O . PRO A 1 97 ? 37.357 5.077 -30.650 1.00 59.75 97 PRO A O 1
ATOM 748 N N . LEU A 1 98 ? 38.030 5.479 -32.743 1.00 58.84 98 LEU A N 1
ATOM 749 C CA . LEU A 1 98 ? 38.208 6.932 -32.600 1.00 58.84 98 LEU A CA 1
ATOM 750 C C . LEU A 1 98 ? 36.920 7.698 -32.239 1.00 58.84 98 LEU A C 1
ATOM 752 O O . LEU A 1 98 ? 36.992 8.686 -31.512 1.00 58.84 98 LEU A O 1
ATOM 756 N N . GLY A 1 99 ? 35.754 7.256 -32.718 1.00 59.84 99 GLY A N 1
ATOM 757 C CA . GLY A 1 99 ? 34.459 7.846 -32.362 1.00 59.84 99 GLY A CA 1
ATOM 758 C C . GLY A 1 99 ? 34.050 7.514 -30.926 1.00 59.84 99 GLY A C 1
ATOM 759 O O . GLY A 1 99 ? 33.514 8.366 -30.217 1.00 59.84 99 GLY A O 1
ATOM 760 N N . GLU A 1 100 ? 34.391 6.310 -30.465 1.00 60.06 100 GLU A N 1
ATOM 761 C CA . GLU A 1 100 ? 34.138 5.839 -29.101 1.00 60.06 100 GLU A CA 1
ATOM 762 C C . GLU A 1 100 ? 34.921 6.660 -28.058 1.00 60.06 100 GLU A C 1
ATOM 764 O O . GLU A 1 100 ? 34.364 7.044 -27.028 1.00 60.06 100 GLU A O 1
ATOM 769 N N . TYR A 1 101 ? 36.164 7.052 -28.370 1.00 63.31 101 TYR A N 1
ATOM 770 C CA . TYR A 1 101 ? 36.988 7.923 -27.515 1.00 63.31 101 TYR A CA 1
ATOM 771 C C . TYR A 1 101 ? 36.477 9.362 -27.387 1.00 63.31 101 TYR A C 1
ATOM 773 O O . TYR A 1 101 ? 36.844 10.041 -26.433 1.00 63.31 101 TYR A O 1
ATOM 781 N N . LEU A 1 102 ? 35.651 9.843 -28.318 1.00 64.25 102 LEU A N 1
ATOM 782 C CA . LEU A 1 102 ? 35.051 11.184 -28.272 1.00 64.25 102 LEU A CA 1
ATOM 783 C C . LEU A 1 102 ? 33.685 11.172 -27.580 1.00 64.25 102 LEU A C 1
ATOM 785 O O . LEU A 1 102 ? 33.343 12.104 -26.851 1.00 64.25 102 LEU A O 1
ATOM 789 N N . LEU A 1 103 ? 32.921 10.095 -27.759 1.00 68.19 103 LEU A N 1
ATOM 790 C CA . LEU A 1 103 ? 31.599 9.946 -27.156 1.00 68.19 103 LEU A CA 1
ATOM 791 C C . LEU A 1 103 ? 31.675 9.566 -25.674 1.00 68.19 103 LEU A C 1
ATOM 793 O O . LEU A 1 103 ? 30.905 10.092 -24.871 1.00 68.19 103 LEU A O 1
ATOM 797 N N . ALA A 1 104 ? 32.627 8.712 -25.292 1.00 70.94 104 ALA A N 1
ATOM 798 C CA . ALA A 1 104 ? 32.847 8.319 -23.903 1.00 70.94 104 ALA A CA 1
ATOM 799 C C . ALA A 1 104 ? 33.083 9.511 -22.946 1.00 70.94 104 ALA A C 1
ATOM 801 O O . ALA A 1 104 ? 32.390 9.582 -21.928 1.00 70.94 104 ALA A O 1
ATOM 802 N N . PRO A 1 105 ? 33.977 10.482 -23.231 1.00 73.31 105 PRO A N 1
ATOM 803 C CA . PRO A 1 105 ? 34.180 11.631 -22.351 1.00 73.31 105 PRO A CA 1
ATOM 804 C C . PRO A 1 105 ? 32.990 12.593 -22.353 1.00 73.31 105 PRO A C 1
ATOM 806 O O . PRO A 1 105 ? 32.721 13.201 -21.322 1.00 73.31 105 PRO A O 1
ATOM 809 N N . LEU A 1 106 ? 32.242 12.710 -23.457 1.00 76.56 106 LEU A N 1
ATOM 810 C CA . LEU A 1 106 ? 31.010 13.508 -23.501 1.00 76.56 106 LEU A CA 1
ATOM 811 C C . LEU A 1 106 ? 29.912 12.904 -22.620 1.00 76.56 106 LEU A C 1
ATOM 813 O O . LEU A 1 106 ? 29.278 13.626 -21.849 1.00 76.56 106 LEU A O 1
ATOM 817 N N . ILE A 1 107 ? 29.724 11.582 -22.680 1.00 77.69 107 ILE A N 1
ATOM 818 C CA . ILE A 1 107 ? 28.805 10.860 -21.791 1.00 77.69 107 ILE A CA 1
ATOM 819 C C . ILE A 1 107 ? 29.253 11.028 -20.340 1.00 77.69 107 ILE A C 1
ATOM 821 O O . ILE A 1 107 ? 28.432 11.368 -19.490 1.00 77.69 107 ILE A O 1
ATOM 825 N N . LEU A 1 108 ? 30.544 10.839 -20.053 1.00 77.69 108 LEU A N 1
ATOM 826 C CA . LEU A 1 108 ? 31.093 10.990 -18.707 1.00 77.69 108 LEU A CA 1
ATOM 827 C C . LEU A 1 108 ? 30.882 12.415 -18.174 1.00 77.69 108 LEU A C 1
ATOM 829 O O . LEU A 1 108 ? 30.421 12.581 -17.048 1.00 77.69 108 LEU A O 1
ATOM 833 N N . ALA A 1 109 ? 31.149 13.438 -18.989 1.00 76.75 109 ALA A N 1
ATOM 834 C CA . ALA A 1 109 ? 30.930 14.836 -18.632 1.00 76.75 109 ALA A CA 1
ATOM 835 C C . ALA A 1 109 ? 29.450 15.119 -18.339 1.00 76.75 109 ALA A C 1
ATOM 837 O O . ALA A 1 109 ? 29.133 15.749 -17.331 1.00 76.75 109 ALA A O 1
ATOM 838 N N . PHE A 1 110 ? 28.532 14.604 -19.161 1.00 80.56 110 PHE A N 1
ATOM 839 C CA . PHE A 1 110 ? 27.093 14.744 -18.932 1.00 80.56 110 PHE A CA 1
ATOM 840 C C . PHE A 1 110 ? 26.646 14.061 -17.632 1.00 80.56 110 PHE A C 1
ATOM 842 O O . PHE A 1 110 ? 25.887 14.637 -16.853 1.00 80.56 110 PHE A O 1
ATOM 849 N N . LEU A 1 111 ? 27.171 12.868 -17.348 1.00 79.62 111 LEU A N 1
ATOM 850 C CA . LEU A 1 111 ? 26.894 12.122 -16.119 1.00 79.62 111 LEU A CA 1
ATOM 851 C C . LEU A 1 111 ? 27.400 12.879 -14.881 1.00 79.62 111 LEU A C 1
ATOM 853 O O . LEU A 1 111 ? 26.675 13.004 -13.896 1.00 79.62 111 LEU A O 1
ATOM 857 N N . VAL A 1 112 ? 28.598 13.465 -14.953 1.00 80.25 112 VAL A N 1
ATOM 858 C CA . VAL A 1 112 ? 29.156 14.321 -13.892 1.00 80.25 112 VAL A CA 1
ATOM 859 C C . VAL A 1 112 ? 28.295 15.570 -13.676 1.00 80.25 112 VAL A C 1
ATOM 861 O O . VAL A 1 112 ? 28.015 15.931 -12.531 1.00 80.25 112 VAL A O 1
ATOM 864 N N . VAL A 1 113 ? 27.810 16.213 -14.741 1.00 81.62 113 VAL A N 1
ATOM 865 C CA . VAL A 1 113 ? 26.902 17.370 -14.632 1.00 81.62 113 VAL A CA 1
ATOM 866 C C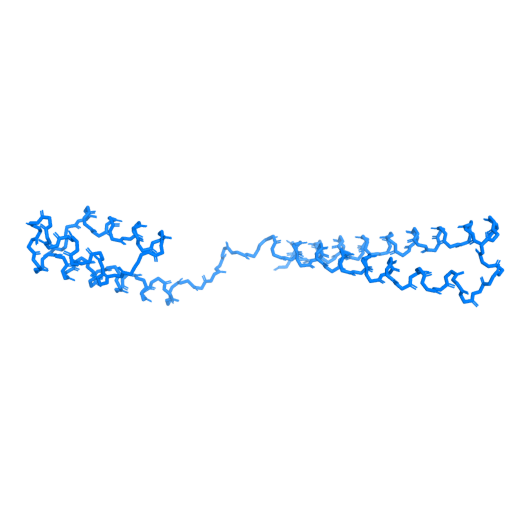 . VAL A 1 113 ? 25.573 16.973 -13.982 1.00 81.62 113 VAL A C 1
ATOM 868 O O . VAL A 1 113 ? 25.101 17.667 -13.083 1.00 81.62 113 VAL A O 1
ATOM 871 N N . LEU A 1 114 ? 24.988 15.833 -14.359 1.00 76.69 114 LEU A N 1
ATOM 872 C CA . LEU A 1 114 ? 23.755 15.334 -13.742 1.00 76.69 114 LEU A CA 1
ATOM 873 C C . LEU A 1 114 ? 23.935 15.023 -12.253 1.00 76.69 114 LEU A C 1
ATOM 875 O O . LEU A 1 114 ? 23.087 15.394 -11.439 1.00 76.69 114 LEU A O 1
ATOM 879 N N . VAL A 1 115 ? 25.049 14.390 -11.879 1.00 80.88 115 VAL A N 1
ATOM 880 C CA . VAL A 1 115 ? 25.360 14.086 -10.477 1.00 80.88 115 VAL A CA 1
ATOM 881 C C . VAL A 1 115 ? 25.580 15.373 -9.680 1.00 80.88 115 VAL A C 1
ATOM 883 O O . VAL A 1 115 ? 25.002 15.526 -8.606 1.00 80.88 115 VAL A O 1
ATOM 886 N N . THR A 1 116 ? 26.350 16.331 -10.201 1.00 77.88 116 THR A N 1
ATOM 887 C CA . THR A 1 116 ? 26.612 17.604 -9.503 1.00 77.88 116 THR A CA 1
ATOM 888 C C . THR A 1 116 ? 25.351 18.456 -9.353 1.00 77.88 116 THR A C 1
ATOM 890 O O . THR A 1 116 ? 25.114 18.994 -8.272 1.00 77.88 116 THR A O 1
ATOM 893 N N . MET A 1 117 ? 24.486 18.516 -10.372 1.00 77.56 117 MET A N 1
ATOM 894 C CA . MET A 1 117 ? 23.166 19.154 -10.281 1.00 77.56 117 MET A CA 1
ATOM 895 C C . MET A 1 117 ? 22.269 18.458 -9.250 1.00 77.56 117 MET A C 1
ATOM 897 O O . MET A 1 117 ? 21.663 19.130 -8.415 1.00 77.56 117 MET A O 1
ATOM 901 N N . GLY A 1 118 ? 22.226 17.122 -9.243 1.00 71.94 118 GLY A N 1
ATOM 902 C CA . GLY A 1 118 ? 21.467 16.347 -8.259 1.00 71.94 118 GLY A CA 1
ATOM 903 C C . GLY A 1 118 ? 21.930 16.599 -6.821 1.00 71.94 118 GLY A C 1
ATOM 904 O O . GLY A 1 118 ? 21.102 16.807 -5.933 1.00 71.94 118 GLY A O 1
ATOM 905 N N . VAL A 1 119 ? 23.245 16.657 -6.594 1.00 75.81 119 VAL A N 1
ATOM 906 C CA . VAL A 1 119 ? 23.843 16.966 -5.285 1.00 75.81 119 VAL A CA 1
ATOM 907 C C . VAL A 1 119 ? 23.566 18.415 -4.872 1.00 75.81 119 VAL A C 1
ATOM 909 O O . VAL A 1 119 ? 23.193 18.655 -3.726 1.00 75.81 119 VAL A O 1
ATOM 912 N N . ALA A 1 120 ? 23.674 19.383 -5.787 1.00 72.69 120 ALA A N 1
ATOM 913 C CA . ALA A 1 120 ? 23.397 20.793 -5.500 1.00 72.69 120 ALA A CA 1
ATOM 914 C C . ALA A 1 120 ? 21.923 21.041 -5.130 1.00 72.69 120 ALA A C 1
ATOM 916 O O . ALA A 1 120 ? 21.626 21.802 -4.205 1.00 72.69 120 ALA A O 1
ATOM 917 N N . VAL A 1 121 ? 20.994 20.368 -5.815 1.00 71.94 121 VAL A N 1
ATOM 918 C CA . VAL A 1 121 ? 19.558 20.411 -5.497 1.00 71.94 121 VAL A CA 1
ATOM 919 C C . VAL A 1 121 ? 19.277 19.740 -4.149 1.00 71.94 121 VAL A C 1
ATOM 921 O O . VAL A 1 121 ? 18.521 20.287 -3.346 1.00 71.94 121 VAL A O 1
ATOM 924 N N . ALA A 1 122 ? 19.924 18.608 -3.855 1.00 66.81 122 ALA A N 1
ATOM 925 C CA . ALA A 1 122 ? 19.807 17.945 -2.557 1.00 66.81 122 ALA A CA 1
ATOM 926 C C . ALA A 1 122 ? 20.344 18.818 -1.409 1.00 66.81 122 ALA A C 1
ATOM 928 O O . ALA A 1 122 ? 19.695 18.923 -0.372 1.00 66.81 122 ALA A O 1
ATOM 929 N N . ALA A 1 123 ? 21.475 19.501 -1.605 1.00 66.38 123 ALA A N 1
ATOM 930 C CA . ALA A 1 123 ? 22.055 20.402 -0.612 1.00 66.38 123 ALA A CA 1
ATOM 931 C C . ALA A 1 123 ? 21.146 21.609 -0.323 1.00 66.38 123 ALA A C 1
ATOM 933 O O . ALA A 1 123 ? 20.909 21.937 0.839 1.00 66.38 123 ALA A O 1
ATOM 934 N N . ARG A 1 124 ? 20.561 22.231 -1.357 1.00 62.12 124 ARG A N 1
ATOM 935 C CA . ARG A 1 124 ? 19.592 23.329 -1.173 1.00 62.12 124 ARG A CA 1
ATOM 936 C C . ARG A 1 124 ? 18.311 22.888 -0.465 1.00 62.12 124 ARG A C 1
ATOM 938 O O . ARG A 1 124 ? 17.760 23.669 0.298 1.00 62.12 124 ARG A O 1
ATOM 945 N N . GLY A 1 125 ? 17.861 21.652 -0.673 1.00 53.97 125 GLY A N 1
ATOM 946 C CA . GLY A 1 125 ? 16.696 21.096 0.022 1.00 53.97 125 GLY A CA 1
ATOM 947 C C . GLY A 1 125 ? 16.926 20.743 1.498 1.00 53.97 125 GLY A C 1
ATOM 948 O O . GLY A 1 125 ? 15.960 20.432 2.186 1.00 53.97 125 GLY A O 1
ATOM 949 N N . ILE A 1 126 ? 18.175 20.757 1.980 1.00 51.59 12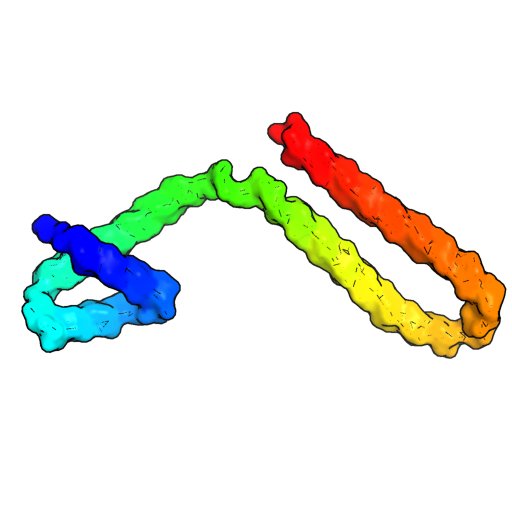6 ILE A N 1
ATOM 950 C CA . ILE A 1 126 ? 18.534 20.460 3.379 1.00 51.59 126 ILE A CA 1
ATOM 951 C C . ILE A 1 126 ? 18.726 21.748 4.206 1.00 51.59 126 ILE A C 1
ATOM 953 O O . ILE A 1 126 ? 18.604 21.695 5.427 1.00 51.59 126 ILE A O 1
ATOM 957 N N . LEU A 1 127 ? 19.002 22.893 3.564 1.00 52.06 127 LEU A N 1
ATOM 958 C CA . LEU A 1 127 ? 19.258 24.185 4.227 1.00 52.06 127 LEU A CA 1
ATOM 959 C C . LEU A 1 127 ? 18.055 25.150 4.291 1.00 52.06 127 LEU A C 1
ATOM 961 O O . LEU A 1 127 ? 18.184 26.195 4.926 1.00 52.06 127 LEU A O 1
ATOM 965 N N . GLY A 1 128 ? 16.925 24.841 3.647 1.00 44.62 128 GLY A N 1
ATOM 966 C CA . GLY A 1 128 ? 15.699 25.659 3.666 1.00 44.62 128 GLY A CA 1
ATOM 967 C C . GLY A 1 128 ? 14.508 24.901 4.225 1.00 44.62 128 GLY A C 1
ATOM 968 O O . GLY A 1 128 ? 13.683 25.546 4.904 1.00 44.62 128 GLY A O 1
#

Mean predicted aligned error: 17.75 Å

Secondary structure (DSSP, 8-state):
---HHHHHHHHHHHHTT--HHHHHHHHHHTT--HHHHHHHHHHHHHHHHHHHHH---TTS-SSHHHHHHHHHHHHHHHHHHHHHHHHHHH-TTTTSHHHHHHHHHHHHHHHHHHHHHHHHHHHHHHH-

Solvent-accessible surface area (backbone atoms only — not comparable to full-atom values): 7420 Å² total; per-residue (Å²): 132,58,52,68,69,58,32,50,50,55,51,52,45,45,73,72,68,50,57,67,67,61,54,49,53,56,40,39,75,70,70,44,58,61,71,53,51,51,45,17,53,49,50,49,51,50,53,50,54,53,48,61,74,64,56,67,77,87,80,71,82,81,57,59,68,58,55,54,51,50,50,52,52,52,52,51,53,50,52,48,61,62,55,49,58,62,52,59,73,74,39,80,76,53,78,42,72,73,39,49,67,57,48,52,58,52,52,49,50,50,52,52,50,52,49,52,52,52,50,54,53,52,53,56,68,72,79,112